Protein AF-A0A564Z0R8-F1 (afdb_monomer_lite)

pLDDT: mean 93.19, std 8.15, range [42.81, 98.38]

Secondary structure (DSSP, 8-state):
---HHHHHHHHHHIIIIIHHHHHHHHHHS-BSS---HHHHHHHHHHHHHHHHTTSGGG--SSHHHHHHHHHHHHHHHHHHHTGGGB-HHHHHHHHHHHHHH-TTS-SSS-GGGEEEETTTTEEEEGGGGSPTT--

Structure (mmCIF, N/CA/C/O backbone):
data_AF-A0A564Z0R8-F1
#
_entry.id   AF-A0A564Z0R8-F1
#
loop_
_atom_site.group_PDB
_atom_site.id
_atom_site.type_symbol
_atom_site.label_atom_id
_atom_site.label_alt_id
_atom_site.label_comp_id
_atom_site.label_asym_id
_atom_site.label_entity_id
_atom_site.label_seq_id
_atom_site.pdbx_PDB_ins_code
_atom_site.Cartn_x
_atom_site.Cartn_y
_atom_site.Cartn_z
_atom_site.occupancy
_atom_site.B_iso_or_equiv
_atom_site.auth_seq_id
_atom_site.auth_comp_id
_atom_site.auth_asym_id
_atom_site.auth_atom_id
_atom_site.pdbx_PDB_model_num
ATOM 1 N N . LYS A 1 1 ? 23.398 5.380 -5.442 1.00 42.81 1 LYS A N 1
ATOM 2 C CA . LYS A 1 1 ? 22.784 6.673 -5.838 1.00 42.81 1 LYS A CA 1
ATOM 3 C C . LYS A 1 1 ? 21.344 6.342 -6.165 1.00 42.81 1 LYS A C 1
ATOM 5 O O . LYS A 1 1 ? 21.108 5.877 -7.270 1.00 42.81 1 LYS A O 1
ATOM 10 N N . GLU A 1 2 ? 20.439 6.468 -5.200 1.00 53.06 2 GLU A N 1
ATOM 11 C CA . GLU A 1 2 ? 19.008 6.295 -5.466 1.00 53.06 2 GLU A CA 1
ATOM 12 C C . GLU A 1 2 ? 18.605 7.174 -6.649 1.00 53.06 2 GLU A C 1
ATOM 14 O O . GLU A 1 2 ? 19.102 8.301 -6.809 1.00 53.06 2 GLU A O 1
ATOM 19 N N . SER A 1 3 ? 17.796 6.616 -7.545 1.00 64.19 3 SER A N 1
ATOM 20 C CA . SER A 1 3 ? 17.426 7.298 -8.772 1.00 64.19 3 SER A CA 1
ATOM 21 C C . SER A 1 3 ? 16.592 8.528 -8.383 1.00 64.19 3 SER A C 1
ATOM 23 O O . SER A 1 3 ? 15.547 8.426 -7.747 1.00 64.19 3 SER A O 1
ATOM 25 N N . LYS A 1 4 ? 17.064 9.732 -8.739 1.00 77.50 4 LYS A N 1
ATOM 26 C CA . LYS A 1 4 ? 16.290 10.980 -8.569 1.00 77.50 4 LYS A CA 1
ATOM 27 C C . LYS A 1 4 ? 14.820 10.854 -9.035 1.00 77.50 4 LYS A C 1
ATOM 29 O O . LYS A 1 4 ? 13.977 11.492 -8.410 1.00 77.50 4 LYS A O 1
ATOM 34 N N . PRO A 1 5 ? 14.492 10.062 -10.081 1.00 86.19 5 PRO A N 1
ATOM 35 C CA . PRO A 1 5 ? 13.108 9.780 -10.458 1.00 86.19 5 PRO A CA 1
ATOM 36 C C . PRO A 1 5 ? 12.274 9.114 -9.356 1.00 86.19 5 PRO A C 1
ATOM 38 O O . PRO A 1 5 ? 11.205 9.628 -9.042 1.00 86.19 5 PRO A O 1
ATOM 41 N N . LEU A 1 6 ? 12.765 8.037 -8.729 1.00 92.12 6 LEU A N 1
ATOM 42 C CA . LEU A 1 6 ? 12.024 7.307 -7.693 1.00 92.12 6 LEU A CA 1
ATOM 43 C C . LEU A 1 6 ? 11.679 8.212 -6.506 1.00 92.12 6 LEU A C 1
ATOM 45 O O . LEU A 1 6 ? 10.527 8.277 -6.087 1.00 92.12 6 LEU A O 1
ATOM 49 N N . ALA A 1 7 ? 12.660 8.971 -6.012 1.00 92.19 7 ALA A N 1
ATOM 50 C CA . ALA A 1 7 ? 12.457 9.881 -4.886 1.00 92.19 7 ALA A CA 1
ATOM 51 C C . ALA A 1 7 ? 11.381 10.946 -5.172 1.00 92.19 7 ALA A C 1
ATOM 53 O O . ALA A 1 7 ? 10.595 11.285 -4.289 1.00 92.19 7 ALA A O 1
ATOM 54 N N . ASN A 1 8 ? 11.317 11.459 -6.406 1.00 93.00 8 ASN A N 1
ATOM 55 C CA . ASN A 1 8 ? 10.299 12.433 -6.803 1.00 93.00 8 ASN A CA 1
ATOM 56 C C . ASN A 1 8 ? 8.896 11.813 -6.853 1.00 93.00 8 ASN A C 1
ATOM 58 O O . ASN A 1 8 ? 7.948 12.444 -6.388 1.00 93.00 8 ASN A O 1
ATOM 62 N N . ILE A 1 9 ? 8.774 10.591 -7.382 1.00 94.31 9 ILE A N 1
ATOM 63 C CA . ILE A 1 9 ? 7.503 9.853 -7.439 1.00 94.31 9 ILE A CA 1
ATOM 64 C C . ILE A 1 9 ? 7.000 9.581 -6.018 1.00 94.31 9 ILE A C 1
ATOM 66 O O . ILE A 1 9 ? 5.888 9.970 -5.672 1.00 94.31 9 ILE A O 1
ATOM 70 N N . LEU A 1 10 ? 7.848 9.002 -5.161 1.00 95.00 10 LEU A N 1
ATOM 71 C CA . LEU A 1 10 ? 7.492 8.683 -3.776 1.00 95.00 10 LEU A CA 1
ATOM 72 C C . LEU A 1 10 ? 7.101 9.925 -2.980 1.00 95.00 10 LEU A C 1
ATOM 74 O O . LEU A 1 10 ? 6.109 9.902 -2.256 1.00 95.00 10 LEU A O 1
ATOM 78 N N . LYS A 1 11 ? 7.831 11.033 -3.146 1.00 94.12 11 LYS A N 1
ATOM 79 C CA . LYS A 1 11 ? 7.455 12.306 -2.526 1.00 94.12 11 LYS A CA 1
ATOM 80 C C . LYS A 1 11 ? 6.042 12.727 -2.942 1.00 94.12 11 LYS A C 1
ATOM 82 O O . LYS A 1 11 ? 5.240 13.070 -2.077 1.00 94.12 11 LYS A O 1
ATOM 87 N N . GLY A 1 12 ? 5.732 12.642 -4.236 1.00 94.12 12 GLY A N 1
ATOM 88 C CA . GLY A 1 12 ? 4.395 12.919 -4.754 1.00 94.12 12 GLY A CA 1
ATOM 89 C C . GLY A 1 12 ? 3.319 12.017 -4.146 1.00 94.12 12 GLY A C 1
ATOM 90 O O . GLY A 1 12 ? 2.235 12.508 -3.855 1.00 94.12 12 GLY A O 1
ATOM 91 N N . LEU A 1 13 ? 3.615 10.741 -3.892 1.00 94.75 13 LEU A N 1
ATOM 92 C CA . LEU A 1 13 ? 2.674 9.777 -3.302 1.00 94.75 13 LEU A CA 1
ATOM 93 C C . LEU A 1 13 ? 2.445 9.981 -1.801 1.00 94.75 13 LEU A C 1
ATOM 95 O O . LEU A 1 13 ? 1.332 9.811 -1.307 1.00 94.75 13 LEU A O 1
ATOM 99 N N . PHE A 1 14 ? 3.469 10.394 -1.057 1.00 94.00 14 PHE A N 1
ATOM 100 C CA . PHE A 1 14 ? 3.277 10.792 0.338 1.00 94.00 14 PHE A CA 1
ATOM 101 C C . PHE A 1 14 ? 2.454 12.079 0.452 1.00 94.00 14 PHE A C 1
ATOM 103 O O . PHE A 1 14 ? 1.629 12.204 1.358 1.00 94.00 14 PHE A O 1
ATOM 110 N N . GLU A 1 15 ? 2.655 13.023 -0.469 1.00 89.44 15 GLU A N 1
ATOM 111 C CA . GLU A 1 15 ? 1.905 14.282 -0.519 1.00 89.44 15 GLU A CA 1
ATOM 112 C C . GLU A 1 15 ? 0.470 14.080 -1.046 1.00 89.44 15 GLU A C 1
ATOM 114 O O . GLU A 1 15 ? -0.454 14.749 -0.576 1.00 89.44 15 GLU A O 1
ATOM 119 N N . ASN A 1 16 ? 0.255 13.118 -1.955 1.00 81.75 16 ASN A N 1
ATOM 120 C CA . ASN A 1 16 ? -1.018 12.873 -2.635 1.00 81.75 16 ASN A CA 1
ATOM 121 C C . ASN A 1 16 ? -1.551 11.457 -2.378 1.00 81.75 16 ASN A C 1
ATOM 123 O O . ASN A 1 16 ? -0.939 10.463 -2.739 1.00 81.75 16 ASN A O 1
ATOM 127 N N . GLY A 1 17 ? -2.756 11.348 -1.819 1.00 77.62 17 GLY A N 1
ATOM 128 C CA . GLY A 1 17 ? -3.450 10.061 -1.656 1.00 77.62 17 GLY A CA 1
ATOM 129 C C . GLY A 1 17 ? -3.085 9.323 -0.366 1.00 77.62 17 GLY A C 1
ATOM 130 O O . GLY A 1 17 ? -3.997 8.967 0.384 1.00 77.62 17 GLY A O 1
ATOM 131 N N . PHE A 1 18 ? -1.796 9.203 -0.017 1.00 91.50 18 PHE A N 1
ATOM 132 C CA . PHE A 1 18 ? -1.370 8.550 1.233 1.00 91.50 18 PHE A CA 1
ATOM 133 C C . PHE A 1 18 ? -2.043 9.156 2.470 1.00 91.50 18 PHE A C 1
ATOM 135 O O . PHE A 1 18 ? -2.677 8.448 3.256 1.00 91.50 18 PHE A O 1
ATOM 142 N N . LEU A 1 19 ? -1.969 10.485 2.617 1.00 92.44 19 LEU A N 1
ATOM 143 C CA . LEU A 1 19 ? -2.579 11.187 3.748 1.00 92.44 19 LEU A CA 1
ATOM 144 C C . LEU A 1 19 ? -4.099 10.993 3.806 1.00 92.44 19 LEU A C 1
ATOM 146 O O . LEU A 1 19 ? -4.668 11.033 4.896 1.00 92.44 19 LEU A O 1
ATOM 150 N N . GLN A 1 20 ? -4.766 10.773 2.669 1.00 94.12 20 GLN A N 1
ATOM 151 C CA . GLN A 1 20 ? -6.208 10.521 2.640 1.00 94.12 20 GLN A CA 1
ATOM 152 C C . GLN A 1 20 ? -6.523 9.152 3.250 1.00 94.12 20 GLN A C 1
ATOM 154 O O . GLN A 1 20 ? -7.349 9.071 4.159 1.00 94.12 20 GLN A O 1
ATOM 159 N N . ILE A 1 21 ? -5.806 8.104 2.828 1.00 96.00 21 ILE A N 1
ATOM 160 C CA . ILE A 1 21 ? -5.968 6.739 3.355 1.00 96.00 21 ILE A CA 1
ATOM 161 C C . ILE A 1 21 ? -5.584 6.683 4.837 1.00 96.00 21 ILE A C 1
ATOM 163 O O . ILE A 1 21 ? -6.337 6.149 5.652 1.00 96.00 21 ILE A O 1
ATOM 167 N N . LEU A 1 22 ? -4.460 7.296 5.214 1.00 96.81 22 LEU A N 1
ATOM 168 C CA . LEU A 1 22 ? -4.007 7.362 6.603 1.00 96.81 22 LEU A CA 1
ATOM 169 C C . LEU A 1 22 ? -5.042 8.039 7.507 1.00 96.81 22 LEU A C 1
ATOM 171 O O . LEU A 1 22 ? -5.437 7.477 8.529 1.00 96.81 22 LEU A O 1
ATOM 175 N N . ASN A 1 23 ? -5.537 9.220 7.123 1.00 96.19 23 ASN A N 1
ATOM 176 C CA . ASN A 1 23 ? -6.571 9.910 7.895 1.00 96.19 23 ASN A CA 1
ATOM 177 C C . ASN A 1 23 ? -7.876 9.114 7.944 1.00 96.19 23 ASN A C 1
ATOM 179 O O . ASN A 1 23 ? -8.525 9.085 8.993 1.00 96.19 23 ASN A O 1
ATOM 183 N N . PHE A 1 24 ? -8.257 8.463 6.844 1.00 97.44 24 PHE A N 1
ATOM 184 C CA . PHE A 1 24 ? -9.453 7.634 6.803 1.00 97.44 24 PHE A CA 1
ATOM 185 C C . PHE A 1 24 ? -9.366 6.488 7.815 1.00 97.44 24 PHE A C 1
ATOM 187 O O . PHE A 1 24 ? -10.263 6.347 8.649 1.00 97.44 24 PHE A O 1
ATOM 194 N N . VAL A 1 25 ? -8.261 5.737 7.809 1.00 97.62 25 VAL A N 1
ATOM 195 C CA . VAL A 1 25 ? -8.003 4.654 8.769 1.00 97.62 25 VAL A CA 1
ATOM 196 C C . VAL A 1 25 ? -7.970 5.185 10.199 1.00 97.62 25 VAL A C 1
ATOM 198 O O . VAL A 1 25 ? -8.597 4.613 11.091 1.00 97.62 25 VAL A O 1
ATOM 201 N N . LEU A 1 26 ? -7.277 6.301 10.441 1.00 96.25 26 LEU A N 1
ATOM 202 C CA . LEU A 1 26 ? -7.116 6.829 11.793 1.00 96.25 26 LEU A CA 1
ATOM 203 C C . LEU A 1 26 ? -8.425 7.335 12.410 1.00 96.25 26 LEU A C 1
ATOM 205 O O . LEU A 1 26 ? -8.547 7.268 13.636 1.00 96.25 26 LEU A O 1
ATOM 209 N N . ARG A 1 27 ? -9.364 7.834 11.596 1.00 96.62 27 ARG A N 1
ATOM 210 C CA . ARG A 1 27 ? -10.596 8.496 12.059 1.00 96.62 27 ARG A CA 1
ATOM 211 C C . ARG A 1 27 ? -11.852 7.634 11.952 1.00 96.62 27 ARG A C 1
ATOM 213 O O . ARG A 1 27 ? -12.750 7.807 12.767 1.00 96.62 27 ARG A O 1
ATOM 220 N N . ASN A 1 28 ? -11.931 6.744 10.963 1.00 97.25 28 ASN A N 1
ATOM 221 C CA . ASN A 1 28 ? -13.174 6.035 10.621 1.00 97.25 28 ASN A CA 1
ATOM 222 C C . ASN A 1 28 ? -13.124 4.527 10.897 1.00 97.25 28 ASN A C 1
ATOM 224 O O . ASN A 1 28 ? -14.158 3.856 10.821 1.00 97.25 28 ASN A O 1
ATOM 228 N N . CYS A 1 29 ? -11.943 3.991 11.207 1.00 97.56 29 CYS A N 1
ATOM 229 C CA . CYS A 1 29 ? -11.752 2.568 11.453 1.00 97.56 29 CYS A CA 1
ATOM 230 C C . CYS A 1 29 ? -11.344 2.306 12.901 1.00 97.56 29 CYS A C 1
ATOM 232 O O . CYS A 1 29 ? -10.587 3.065 13.515 1.00 97.56 29 CYS A O 1
ATOM 234 N N . ASN A 1 30 ? -11.837 1.193 13.433 1.00 96.88 30 ASN A N 1
ATOM 235 C CA . ASN A 1 30 ? -11.419 0.694 14.727 1.00 96.88 30 ASN A CA 1
ATOM 236 C C . ASN A 1 30 ? -10.126 -0.116 14.563 1.00 96.88 30 ASN A C 1
ATOM 238 O O . ASN A 1 30 ? -9.996 -0.907 13.629 1.00 96.88 30 ASN A O 1
ATOM 242 N N . LYS A 1 31 ? -9.154 0.117 15.446 1.00 96.50 31 LYS A N 1
ATOM 243 C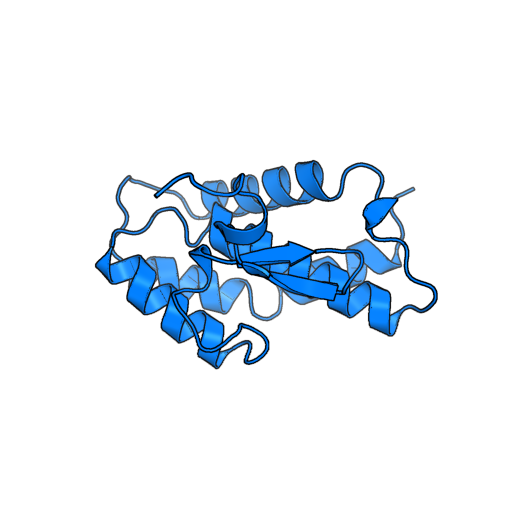 CA . LYS A 1 31 ? -7.809 -0.469 15.359 1.00 96.50 31 LYS A CA 1
ATOM 244 C C . LYS A 1 31 ? -7.717 -1.613 16.357 1.00 96.50 31 LYS A C 1
ATOM 246 O O . LYS A 1 31 ? -8.116 -1.452 17.507 1.00 96.50 31 LYS A O 1
ATOM 251 N N . LEU A 1 32 ? -7.168 -2.745 15.931 1.00 94.94 32 LEU A N 1
ATOM 252 C CA . LEU A 1 32 ? -7.045 -3.950 16.758 1.00 94.94 32 LEU A CA 1
ATOM 253 C C . LEU A 1 32 ? -6.071 -3.760 17.926 1.00 94.94 32 LEU A C 1
ATOM 255 O O . LEU A 1 32 ? -6.225 -4.378 18.977 1.00 94.94 32 LEU A O 1
ATOM 259 N N . ILE A 1 33 ? -5.072 -2.898 17.737 1.00 92.75 3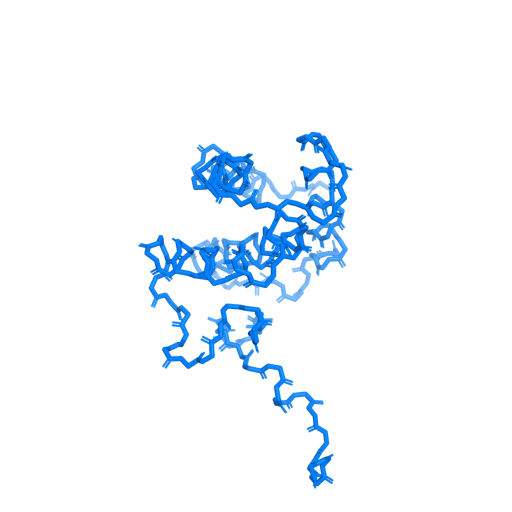3 ILE A N 1
ATOM 260 C CA . ILE A 1 33 ? -4.059 -2.557 18.733 1.00 92.75 33 ILE A CA 1
ATOM 261 C C . ILE A 1 33 ? -3.802 -1.043 18.733 1.00 92.75 33 ILE A C 1
ATOM 263 O O . ILE A 1 33 ? -4.027 -0.377 17.716 1.00 92.75 33 ILE A O 1
ATOM 267 N N . PRO A 1 34 ? -3.301 -0.473 19.844 1.00 94.00 34 PRO A N 1
ATOM 268 C CA . PRO A 1 34 ? -2.819 0.900 19.850 1.00 94.00 34 PRO A CA 1
ATOM 269 C C . PRO A 1 34 ? -1.679 1.080 18.841 1.00 94.00 34 PRO A C 1
ATOM 271 O O . PRO A 1 34 ? -0.674 0.372 18.896 1.00 94.00 34 PRO A O 1
ATOM 274 N N . VAL A 1 35 ? -1.823 2.050 17.941 1.00 95.62 35 VAL A N 1
ATOM 275 C CA . VAL A 1 35 ? -0.814 2.396 16.931 1.00 95.62 35 VAL A CA 1
ATOM 276 C C . VAL A 1 35 ? -0.597 3.902 16.899 1.00 95.62 35 VAL A C 1
ATOM 278 O O . VAL A 1 35 ? -1.546 4.678 17.030 1.00 95.62 35 VAL A O 1
ATOM 281 N N . SER A 1 36 ? 0.656 4.316 16.725 1.00 95.94 36 SER A N 1
ATOM 282 C CA . SER A 1 36 ? 1.004 5.701 16.411 1.00 95.94 36 SER A CA 1
ATOM 283 C C . SER A 1 36 ? 1.049 5.892 14.898 1.00 95.94 36 SER A C 1
ATOM 285 O O . SER A 1 36 ? 1.363 4.965 14.154 1.00 95.94 36 SER A O 1
ATOM 287 N N . GLU A 1 37 ? 0.784 7.112 14.441 1.00 95.56 37 GLU A N 1
ATOM 288 C CA . GLU A 1 37 ? 0.912 7.479 13.027 1.00 95.56 37 GLU A CA 1
ATOM 289 C C . GLU A 1 37 ? 2.326 7.206 12.495 1.00 95.56 37 GLU A C 1
ATOM 291 O O . GLU A 1 37 ? 2.500 6.619 11.430 1.00 95.56 37 GLU A O 1
ATOM 296 N N . THR A 1 38 ? 3.343 7.544 13.290 1.00 96.44 38 THR A N 1
ATOM 297 C CA . THR A 1 38 ? 4.749 7.300 12.959 1.00 96.44 38 THR A CA 1
ATOM 298 C C . THR A 1 38 ? 5.040 5.820 12.738 1.00 96.44 38 THR A C 1
ATOM 300 O O . THR A 1 38 ? 5.746 5.489 11.791 1.00 96.44 38 THR A O 1
ATOM 303 N N . ASN A 1 39 ? 4.477 4.922 13.555 1.00 96.56 39 ASN A N 1
ATOM 304 C CA . ASN A 1 39 ? 4.677 3.487 13.361 1.00 96.56 39 ASN A CA 1
ATOM 305 C C . ASN A 1 39 ? 4.079 3.014 12.034 1.00 96.56 39 ASN A C 1
ATOM 307 O O . ASN A 1 39 ? 4.722 2.230 11.348 1.00 96.56 39 ASN A O 1
ATOM 311 N N . LEU A 1 40 ? 2.901 3.514 11.647 1.00 97.56 40 LEU A N 1
ATOM 312 C CA . LEU A 1 40 ? 2.275 3.156 10.369 1.00 97.56 40 LEU A CA 1
ATOM 313 C C . LEU A 1 40 ? 3.141 3.593 9.178 1.00 97.56 40 LEU A C 1
ATOM 315 O O . LEU A 1 40 ? 3.349 2.813 8.253 1.00 97.56 40 LEU A O 1
ATOM 319 N N . ILE A 1 41 ? 3.695 4.809 9.233 1.00 96.75 41 ILE A N 1
ATOM 320 C CA . ILE A 1 41 ? 4.594 5.337 8.195 1.00 96.75 41 ILE A CA 1
ATOM 321 C C . ILE A 1 41 ? 5.889 4.519 8.130 1.00 96.75 41 ILE A C 1
ATOM 323 O O . ILE A 1 41 ? 6.305 4.125 7.046 1.00 96.75 41 ILE A O 1
ATOM 327 N N . ILE A 1 42 ? 6.507 4.218 9.279 1.00 97.81 42 ILE A N 1
ATOM 328 C CA . ILE A 1 42 ? 7.717 3.384 9.330 1.00 97.81 42 ILE A CA 1
ATOM 329 C C . ILE A 1 42 ? 7.432 1.998 8.747 1.00 97.81 42 ILE A C 1
ATOM 331 O O . ILE A 1 42 ? 8.211 1.518 7.930 1.00 97.81 42 ILE A O 1
ATOM 335 N N . SER A 1 43 ? 6.315 1.366 9.119 1.00 97.94 43 SER A N 1
ATOM 336 C CA . SER A 1 43 ? 5.926 0.059 8.583 1.00 97.94 43 SER A CA 1
ATOM 337 C C . SER A 1 43 ? 5.727 0.085 7.069 1.00 97.94 43 SER A C 1
ATOM 339 O O . SER A 1 43 ? 6.140 -0.863 6.405 1.00 97.94 43 SER A O 1
ATOM 341 N N . LEU A 1 44 ? 5.148 1.157 6.518 1.00 98.06 44 LEU A N 1
ATOM 342 C CA . LEU A 1 44 ? 5.045 1.344 5.071 1.00 98.06 44 LEU A CA 1
ATOM 343 C C . LEU A 1 44 ? 6.431 1.405 4.432 1.00 98.06 44 LEU A C 1
ATOM 345 O O . LEU A 1 44 ? 6.687 0.640 3.508 1.00 98.06 44 LEU A O 1
ATOM 349 N N . CYS A 1 45 ? 7.318 2.273 4.929 1.00 97.50 45 CYS A N 1
ATOM 350 C CA . CYS A 1 45 ? 8.663 2.431 4.373 1.00 97.50 45 CYS A CA 1
ATOM 351 C C . CYS A 1 45 ? 9.453 1.121 4.433 1.00 97.50 45 CYS A C 1
ATOM 353 O O . CYS A 1 45 ? 10.010 0.704 3.428 1.00 97.50 45 CYS A O 1
ATOM 355 N N . CYS A 1 46 ? 9.436 0.422 5.573 1.00 98.19 46 CYS A N 1
ATOM 356 C CA . CYS A 1 46 ? 10.117 -0.864 5.708 1.00 98.19 46 CYS A CA 1
ATOM 357 C C . CYS A 1 46 ? 9.573 -1.921 4.739 1.00 98.19 46 CYS A C 1
ATOM 359 O O . CYS A 1 46 ? 10.346 -2.713 4.204 1.00 98.19 46 CYS A O 1
ATOM 361 N N . LEU A 1 47 ? 8.254 -1.955 4.524 1.00 98.38 47 LEU A N 1
ATOM 362 C CA . LEU A 1 47 ? 7.641 -2.881 3.576 1.00 98.38 47 LEU A CA 1
ATOM 363 C C . LEU A 1 47 ? 8.000 -2.520 2.130 1.00 98.38 47 LEU A C 1
ATOM 365 O O . LEU A 1 47 ? 8.335 -3.412 1.355 1.00 98.38 47 LEU A O 1
ATOM 369 N N . PHE A 1 48 ? 7.968 -1.231 1.785 1.00 97.69 48 PHE A N 1
ATOM 370 C CA . PHE A 1 48 ? 8.355 -0.745 0.465 1.00 97.69 48 PHE A CA 1
ATOM 371 C C . PHE A 1 48 ? 9.817 -1.075 0.168 1.00 97.69 48 PHE A C 1
ATOM 373 O O . PHE A 1 48 ? 10.087 -1.703 -0.849 1.00 97.69 48 PHE A O 1
ATOM 380 N N . ASP A 1 49 ? 10.737 -0.737 1.075 1.00 96.31 49 ASP A N 1
ATOM 381 C CA . ASP A 1 49 ? 12.168 -1.023 0.926 1.00 96.31 49 ASP A CA 1
ATOM 382 C C . ASP A 1 49 ? 12.423 -2.529 0.778 1.00 96.31 49 ASP A C 1
ATOM 384 O O . ASP A 1 49 ? 13.224 -2.945 -0.054 1.00 96.31 49 ASP A O 1
ATOM 388 N N . GLY A 1 50 ? 11.710 -3.358 1.548 1.00 96.81 50 GLY A N 1
ATOM 389 C CA . GLY A 1 50 ? 11.854 -4.812 1.496 1.00 96.81 50 GLY A CA 1
ATOM 390 C C . GLY A 1 50 ? 11.334 -5.459 0.209 1.00 96.81 50 GLY A C 1
ATOM 391 O O . GLY A 1 50 ? 11.856 -6.497 -0.184 1.00 96.81 50 GLY A O 1
ATOM 392 N N . ILE A 1 51 ? 10.311 -4.884 -0.433 1.00 96.31 51 ILE A N 1
ATOM 393 C CA . ILE A 1 51 ? 9.779 -5.391 -1.709 1.00 96.31 51 ILE A CA 1
ATOM 394 C C . ILE A 1 51 ? 10.545 -4.801 -2.894 1.00 96.31 51 ILE A C 1
ATOM 396 O O . ILE A 1 51 ? 10.807 -5.510 -3.860 1.00 96.31 51 ILE A O 1
ATOM 400 N N . TYR A 1 52 ? 10.878 -3.510 -2.837 1.00 95.56 52 TYR A N 1
ATOM 401 C CA . TYR A 1 52 ? 11.606 -2.828 -3.900 1.00 95.56 52 TYR A CA 1
ATOM 402 C C . TYR A 1 52 ? 13.044 -3.348 -4.018 1.00 95.56 52 TYR A C 1
ATOM 404 O O . TYR A 1 52 ? 13.526 -3.498 -5.137 1.00 95.56 52 TYR A O 1
ATOM 412 N N . ASP A 1 53 ? 13.697 -3.654 -2.891 1.00 93.31 53 ASP A N 1
ATOM 413 C CA . ASP A 1 53 ? 15.067 -4.177 -2.808 1.00 93.31 53 ASP A CA 1
ATOM 414 C C . ASP A 1 53 ? 16.056 -3.377 -3.682 1.00 93.31 53 ASP A C 1
ATOM 416 O O . ASP A 1 53 ? 16.287 -2.189 -3.434 1.00 93.31 53 ASP A O 1
ATOM 420 N N . ASP A 1 54 ? 16.624 -3.986 -4.727 1.00 91.56 54 ASP A N 1
ATOM 421 C CA . ASP A 1 54 ? 17.532 -3.327 -5.672 1.00 91.56 54 ASP A CA 1
ATOM 422 C C . ASP A 1 54 ? 16.826 -2.652 -6.865 1.00 91.56 54 ASP A C 1
ATOM 424 O O . ASP A 1 54 ? 17.466 -1.952 -7.656 1.00 91.56 54 ASP A O 1
ATOM 428 N N . GLY A 1 55 ? 15.505 -2.808 -6.972 1.00 91.31 55 GLY A N 1
ATOM 429 C CA . GLY A 1 55 ? 14.653 -2.252 -8.019 1.00 91.31 55 GLY A CA 1
ATOM 430 C C . GLY A 1 55 ? 14.629 -3.050 -9.324 1.00 91.31 55 GLY A C 1
ATOM 431 O O . GLY A 1 55 ? 13.932 -2.638 -10.251 1.00 91.31 55 GLY A O 1
ATOM 432 N N . SER A 1 56 ? 15.342 -4.176 -9.419 1.00 91.44 56 SER A N 1
ATOM 433 C CA . SER A 1 56 ? 15.468 -4.955 -10.662 1.00 91.44 56 SER A CA 1
ATOM 434 C C . SER A 1 56 ? 14.130 -5.496 -11.182 1.00 91.44 56 SER A C 1
ATOM 436 O O . SER A 1 56 ? 13.884 -5.484 -12.387 1.00 91.44 56 SER A O 1
ATOM 438 N N . GLU A 1 57 ? 13.222 -5.906 -10.290 1.00 90.69 57 GLU A N 1
ATOM 439 C CA . GLU A 1 57 ? 11.873 -6.368 -10.660 1.00 90.69 57 GLU A CA 1
ATOM 440 C C . GLU A 1 57 ? 10.944 -5.239 -11.139 1.00 90.69 57 GLU A C 1
ATOM 442 O O . GLU A 1 57 ? 9.879 -5.511 -11.695 1.00 90.69 57 GLU A O 1
ATOM 447 N N . PHE A 1 58 ? 11.350 -3.982 -10.943 1.00 92.69 58 PHE A N 1
ATOM 448 C CA . PHE A 1 58 ? 10.564 -2.786 -11.241 1.00 92.69 58 PHE A CA 1
ATOM 449 C C . PHE A 1 58 ? 11.142 -1.970 -12.405 1.00 92.69 58 PHE A C 1
ATOM 451 O O . PHE A 1 58 ? 10.643 -0.882 -12.693 1.00 92.69 58 PHE A O 1
ATOM 458 N N . GLU A 1 59 ? 12.178 -2.461 -13.092 1.00 89.44 59 GLU A N 1
ATOM 459 C CA . GLU A 1 59 ? 12.729 -1.797 -14.273 1.00 89.44 59 GLU A CA 1
ATOM 460 C C . GLU A 1 59 ? 11.720 -1.797 -15.433 1.00 89.44 59 GLU A C 1
ATOM 462 O O . GLU A 1 59 ? 11.296 -2.845 -15.918 1.00 89.44 59 GLU A O 1
ATOM 467 N N . MET A 1 60 ? 11.370 -0.603 -15.918 1.00 90.69 60 MET A N 1
ATOM 468 C CA . MET A 1 60 ? 10.443 -0.408 -17.036 1.00 90.69 60 MET A CA 1
ATOM 469 C C . MET A 1 60 ? 11.108 0.380 -18.176 1.00 90.69 60 MET A C 1
ATOM 471 O O . MET A 1 60 ? 12.002 1.194 -17.924 1.00 90.69 60 MET A O 1
ATOM 475 N N . PRO A 1 61 ? 10.685 0.169 -19.440 1.00 88.50 61 PRO A N 1
ATOM 476 C CA . PRO A 1 61 ? 11.318 0.786 -20.607 1.00 88.50 61 PRO A CA 1
ATOM 477 C C . PRO A 1 61 ? 11.102 2.303 -20.681 1.00 88.50 61 PRO A C 1
ATOM 479 O O . PRO A 1 61 ? 11.892 3.005 -21.312 1.00 88.50 61 PRO A O 1
ATOM 482 N N . ASP A 1 62 ? 10.045 2.810 -20.048 1.00 92.00 62 ASP A N 1
ATOM 483 C CA . ASP A 1 62 ? 9.685 4.220 -20.036 1.00 92.00 62 ASP A CA 1
ATOM 484 C C . ASP A 1 62 ? 9.285 4.697 -18.628 1.00 92.00 62 ASP A C 1
ATOM 486 O O . ASP A 1 62 ? 8.929 3.918 -17.739 1.00 92.00 62 ASP A O 1
ATOM 490 N N . THR A 1 63 ? 9.376 6.012 -18.419 1.00 91.12 63 THR A N 1
ATOM 491 C CA . THR A 1 63 ? 9.152 6.644 -17.112 1.00 91.12 63 THR A CA 1
ATOM 492 C C . THR A 1 63 ? 7.688 6.635 -16.678 1.00 91.12 63 THR A C 1
ATOM 494 O O . THR A 1 63 ? 7.427 6.611 -15.477 1.00 91.12 63 THR A O 1
ATOM 497 N N . GLU A 1 64 ? 6.734 6.657 -17.607 1.00 92.50 64 GLU A N 1
ATOM 498 C CA . GLU A 1 64 ? 5.303 6.660 -17.279 1.00 92.50 64 GLU A CA 1
ATOM 499 C C . GLU A 1 64 ? 4.905 5.301 -16.701 1.00 92.50 64 GLU A C 1
ATOM 501 O O . GLU A 1 64 ? 4.366 5.212 -15.596 1.00 92.50 64 GLU A O 1
ATOM 506 N N . THR A 1 65 ? 5.292 4.236 -17.396 1.00 92.94 65 THR A N 1
ATOM 507 C CA . THR A 1 65 ? 5.056 2.856 -16.991 1.00 92.94 65 THR A CA 1
ATOM 508 C C . THR A 1 65 ? 5.795 2.505 -15.698 1.00 92.94 65 THR A C 1
ATOM 510 O O . THR A 1 65 ? 5.235 1.825 -14.837 1.00 92.94 65 THR A O 1
ATOM 513 N N . PHE A 1 66 ? 7.024 3.008 -15.519 1.00 94.31 66 PHE A N 1
ATOM 514 C CA . PHE A 1 66 ? 7.742 2.924 -14.243 1.00 94.31 66 PHE A CA 1
ATOM 515 C C . PHE A 1 66 ? 6.963 3.605 -13.114 1.00 94.31 66 PHE A C 1
ATOM 517 O O . PHE A 1 66 ? 6.748 3.007 -12.064 1.00 94.31 66 PHE A O 1
ATOM 524 N N . SER A 1 67 ? 6.512 4.844 -13.335 1.00 94.25 67 SER A N 1
ATOM 525 C CA . SER A 1 67 ? 5.827 5.630 -12.303 1.00 94.25 67 SER A CA 1
ATOM 526 C C . SER A 1 67 ? 4.549 4.938 -11.849 1.00 94.25 67 SER A C 1
ATOM 528 O O . SER A 1 67 ? 4.377 4.722 -10.654 1.00 94.25 67 SER A O 1
ATOM 530 N N . ARG A 1 68 ? 3.723 4.473 -12.794 1.00 93.81 68 ARG A N 1
ATOM 531 C CA . ARG A 1 68 ? 2.513 3.700 -12.492 1.00 93.81 68 ARG A CA 1
ATOM 532 C C . ARG A 1 68 ? 2.812 2.447 -11.667 1.00 93.81 68 ARG A C 1
ATOM 534 O O . ARG A 1 68 ? 2.075 2.133 -10.738 1.00 93.81 68 ARG A O 1
ATOM 541 N N . LEU A 1 69 ? 3.880 1.721 -11.991 1.00 96.06 69 LEU A N 1
ATOM 542 C CA . LEU A 1 69 ? 4.236 0.511 -11.254 1.00 96.06 69 LEU A CA 1
ATOM 543 C C . LEU A 1 69 ? 4.659 0.826 -9.808 1.00 96.06 69 LEU A C 1
ATOM 545 O O . LEU A 1 69 ? 4.253 0.120 -8.884 1.00 96.06 69 LEU A O 1
ATOM 549 N N . ILE A 1 70 ? 5.413 1.909 -9.600 1.00 96.31 70 ILE A N 1
ATOM 550 C CA . ILE A 1 70 ? 5.773 2.395 -8.260 1.00 96.31 70 ILE A CA 1
ATOM 551 C C . ILE A 1 70 ? 4.537 2.856 -7.480 1.00 96.31 70 ILE A C 1
ATOM 553 O O . ILE A 1 70 ? 4.436 2.565 -6.289 1.00 96.31 70 ILE A O 1
ATOM 557 N N . GLU A 1 71 ? 3.580 3.520 -8.129 1.00 95.19 71 GLU A N 1
ATOM 558 C CA . GLU A 1 71 ? 2.299 3.895 -7.515 1.00 95.19 71 GLU A CA 1
ATOM 559 C C . GLU A 1 71 ? 1.525 2.661 -7.033 1.00 95.19 71 GLU A C 1
ATOM 561 O O . GLU A 1 71 ? 1.086 2.619 -5.883 1.00 95.19 71 GLU A O 1
ATOM 566 N N . MET A 1 72 ? 1.434 1.614 -7.861 1.00 96.75 72 MET A N 1
ATOM 567 C CA . MET A 1 72 ? 0.799 0.350 -7.470 1.00 96.75 72 MET A CA 1
ATOM 568 C C . MET A 1 72 ? 1.542 -0.331 -6.312 1.00 96.75 72 MET A C 1
ATOM 570 O O . MET A 1 72 ? 0.907 -0.815 -5.374 1.00 96.75 72 MET A O 1
ATOM 574 N N . LEU A 1 73 ? 2.881 -0.344 -6.326 1.00 97.50 73 LEU A N 1
ATOM 575 C CA . LEU A 1 73 ? 3.677 -0.910 -5.231 1.00 97.50 73 LEU A CA 1
ATOM 576 C C . LEU A 1 73 ? 3.441 -0.143 -3.926 1.00 97.50 73 LEU A C 1
ATOM 578 O O . LEU A 1 73 ? 3.244 -0.742 -2.868 1.00 97.50 73 LEU A O 1
ATOM 582 N N . PHE A 1 74 ? 3.424 1.185 -3.996 1.00 97.12 74 PHE A N 1
ATOM 583 C CA . PHE A 1 74 ? 3.153 2.042 -2.851 1.00 97.12 74 PHE A CA 1
ATOM 584 C C . PHE A 1 74 ? 1.740 1.816 -2.294 1.00 97.12 74 PHE A C 1
ATOM 586 O O . PHE A 1 74 ? 1.559 1.720 -1.076 1.00 97.12 74 PHE A O 1
ATOM 593 N N . GLN A 1 75 ? 0.743 1.660 -3.169 1.00 96.88 75 GLN A N 1
ATOM 594 C CA . GLN A 1 75 ? -0.630 1.336 -2.784 1.00 96.88 75 GLN A CA 1
ATOM 595 C C . GLN A 1 75 ? -0.705 -0.024 -2.078 1.00 96.88 75 GLN A C 1
ATOM 597 O O . GLN A 1 75 ? -1.314 -0.133 -1.011 1.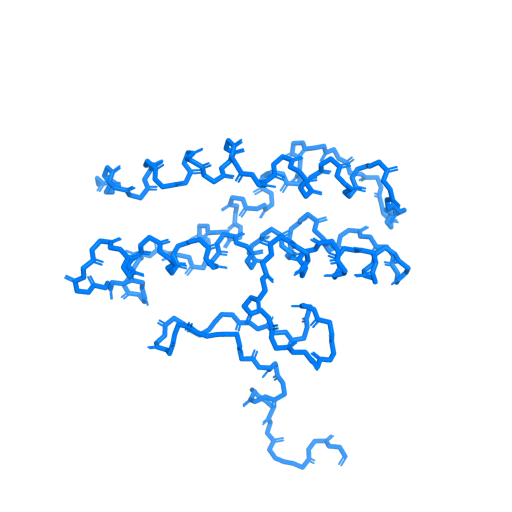00 96.88 75 GLN A O 1
ATOM 602 N N . PHE A 1 76 ? -0.026 -1.044 -2.615 1.00 97.81 76 PHE A N 1
ATOM 603 C CA . PHE A 1 76 ? 0.092 -2.356 -1.975 1.00 97.81 76 PHE A CA 1
ATOM 604 C C . PHE A 1 76 ? 0.708 -2.238 -0.575 1.00 97.81 76 PHE A C 1
ATOM 606 O O . PHE A 1 76 ? 0.148 -2.745 0.401 1.00 97.81 76 PHE A O 1
ATOM 613 N N . CYS A 1 77 ? 1.815 -1.501 -0.451 1.00 98.31 77 CYS A N 1
ATOM 614 C CA . CYS A 1 77 ? 2.468 -1.273 0.835 1.00 98.31 77 CYS A CA 1
ATOM 615 C C . CYS A 1 77 ? 1.550 -0.531 1.812 1.00 98.31 77 CYS A C 1
ATOM 617 O O . CYS A 1 77 ? 1.511 -0.873 2.991 1.00 98.31 77 CYS A O 1
ATOM 619 N N . THR A 1 78 ? 0.760 0.435 1.340 1.00 97.81 78 THR A N 1
ATOM 620 C CA . THR A 1 78 ? -0.205 1.184 2.160 1.00 97.81 78 THR A CA 1
ATOM 621 C C . THR A 1 78 ? -1.306 0.274 2.711 1.00 97.81 78 THR A C 1
ATOM 623 O O . THR A 1 78 ? -1.609 0.330 3.905 1.00 97.81 78 THR A O 1
ATOM 626 N N . ILE A 1 79 ? -1.868 -0.615 1.885 1.00 98.00 79 ILE A N 1
ATOM 627 C CA . ILE A 1 79 ? -2.881 -1.600 2.309 1.00 98.00 79 ILE A CA 1
ATOM 628 C C . ILE A 1 79 ? -2.332 -2.496 3.427 1.00 98.00 79 ILE A C 1
ATOM 630 O O . ILE A 1 79 ? -2.999 -2.705 4.442 1.00 98.00 79 ILE A O 1
ATOM 634 N N . TRP A 1 80 ? -1.100 -2.981 3.268 1.00 98.06 80 TRP A N 1
ATOM 635 C CA . TRP A 1 80 ? -0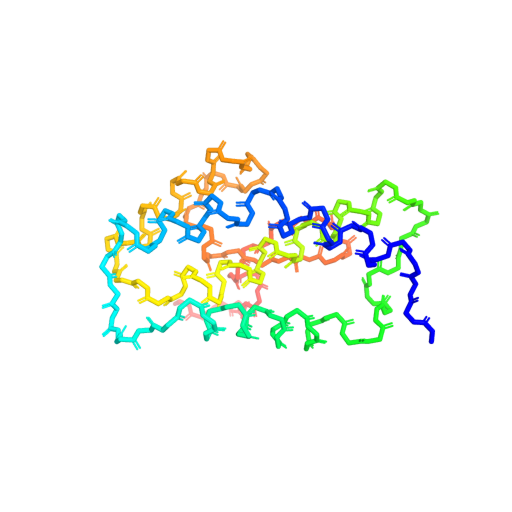.483 -3.954 4.175 1.00 98.06 80 TRP A CA 1
ATOM 636 C C . TRP A 1 80 ? 0.282 -3.354 5.364 1.00 98.06 80 TRP A C 1
ATOM 638 O O . TRP A 1 80 ? 0.737 -4.104 6.225 1.00 98.06 80 TRP A O 1
ATOM 648 N N . SER A 1 81 ? 0.368 -2.026 5.475 1.00 97.88 81 SER A N 1
ATOM 649 C CA . SER A 1 81 ? 0.979 -1.327 6.621 1.00 97.88 81 SER A CA 1
ATOM 650 C C . SER A 1 81 ? -0.011 -0.449 7.388 1.00 97.88 81 SER A C 1
ATOM 652 O O . SER A 1 81 ? -0.067 -0.498 8.614 1.00 97.88 81 SER A O 1
ATOM 654 N N . VAL A 1 82 ? -0.825 0.334 6.677 1.00 97.88 82 VAL A N 1
ATOM 655 C CA . VAL A 1 82 ? -1.817 1.247 7.258 1.00 97.88 82 VAL A CA 1
ATOM 656 C C . VAL A 1 82 ? -3.172 0.559 7.346 1.00 97.88 82 VAL A C 1
ATOM 658 O O . VAL A 1 82 ? -3.829 0.604 8.381 1.00 97.88 82 VAL A O 1
ATOM 661 N N . GLY A 1 83 ? -3.590 -0.112 6.273 1.00 97.38 83 GLY A N 1
ATOM 662 C CA . GLY A 1 83 ? -4.873 -0.809 6.211 1.00 97.38 83 GLY A CA 1
ATOM 663 C C . GLY A 1 83 ? -4.917 -2.118 7.003 1.00 97.38 83 GLY A C 1
ATOM 664 O O . GLY A 1 83 ? -5.998 -2.665 7.187 1.00 97.38 83 GLY A O 1
ATOM 665 N N . CYS A 1 84 ? -3.787 -2.651 7.472 1.00 96.44 84 CYS A N 1
ATOM 666 C CA . CYS A 1 84 ? -3.736 -3.967 8.118 1.00 96.44 84 CYS A CA 1
ATOM 667 C C . CYS A 1 84 ? -4.080 -3.949 9.617 1.00 96.44 84 CYS A C 1
ATOM 669 O O . CYS A 1 84 ? -4.329 -5.000 10.200 1.00 96.44 84 CYS A O 1
ATOM 671 N N . VAL A 1 85 ? -4.108 -2.771 10.247 1.00 97.44 85 VAL A N 1
ATOM 672 C CA . VAL A 1 85 ? -4.283 -2.634 11.707 1.00 97.44 85 VAL A CA 1
ATOM 673 C C . VAL A 1 85 ? -5.745 -2.601 12.153 1.00 97.44 85 VAL A C 1
ATOM 675 O O . VAL A 1 85 ? -6.019 -2.500 13.350 1.00 97.44 85 VAL A O 1
ATOM 678 N N . VAL A 1 86 ? -6.681 -2.621 11.206 1.00 98.19 86 VAL A N 1
ATOM 679 C CA . VAL A 1 86 ? -8.115 -2.455 11.458 1.00 98.19 86 VAL A CA 1
ATOM 680 C C . VAL A 1 86 ? -8.825 -3.799 11.618 1.00 98.19 86 VAL A C 1
ATOM 682 O O . VAL A 1 86 ? -8.331 -4.835 11.176 1.00 98.19 86 VAL A O 1
ATOM 685 N N . ASP A 1 87 ? -9.991 -3.781 12.260 1.00 97.75 87 ASP A N 1
ATOM 686 C CA . ASP A 1 87 ? -10.858 -4.957 12.382 1.00 97.75 87 ASP A CA 1
ATOM 687 C C . ASP A 1 87 ? -11.594 -5.305 11.070 1.00 97.75 87 ASP A C 1
ATOM 689 O O . ASP A 1 87 ? -11.425 -4.652 10.041 1.00 97.75 87 ASP A O 1
ATOM 693 N N . GLU A 1 88 ? -12.407 -6.367 11.079 1.00 97.00 88 GLU A N 1
ATOM 694 C CA . GLU A 1 88 ? -13.112 -6.852 9.881 1.00 97.00 88 GLU A CA 1
ATOM 695 C C . GLU A 1 88 ? -14.050 -5.808 9.252 1.00 97.00 88 GLU A C 1
ATOM 697 O O . GLU A 1 88 ? -14.140 -5.719 8.027 1.00 97.00 88 GLU A O 1
ATOM 702 N N . ASP A 1 89 ? -14.741 -5.004 10.068 1.00 98.12 89 ASP A N 1
ATOM 703 C CA . ASP A 1 89 ? -15.575 -3.898 9.579 1.00 98.12 89 ASP A CA 1
ATOM 704 C C . ASP A 1 89 ? -14.708 -2.781 8.982 1.00 98.12 89 ASP A C 1
ATOM 706 O O . ASP A 1 89 ? -14.988 -2.271 7.894 1.00 98.12 89 ASP A O 1
ATOM 710 N N . GLY A 1 90 ? -13.593 -2.463 9.644 1.00 98.19 90 GLY A N 1
ATOM 711 C CA . GLY A 1 90 ? -12.573 -1.563 9.127 1.00 98.19 90 GLY A CA 1
ATOM 712 C C . GLY A 1 90 ? -12.026 -2.004 7.771 1.00 98.19 90 GLY A C 1
ATOM 713 O O . GLY A 1 90 ? -11.911 -1.171 6.877 1.00 98.19 90 GLY A O 1
ATOM 714 N N . ARG A 1 91 ? -11.760 -3.300 7.558 1.00 98.12 91 ARG A N 1
ATOM 715 C CA . ARG A 1 91 ? -11.269 -3.808 6.262 1.00 98.12 91 ARG A CA 1
ATOM 716 C C . ARG A 1 91 ? -12.275 -3.563 5.139 1.00 98.12 91 ARG A C 1
ATOM 718 O O . ARG A 1 91 ? -11.862 -3.156 4.061 1.00 98.12 91 ARG A O 1
ATOM 725 N N . LYS A 1 92 ? -13.581 -3.716 5.393 1.00 98.19 92 LYS A N 1
ATOM 726 C CA . LYS A 1 92 ? -14.639 -3.400 4.407 1.00 98.19 92 LYS A CA 1
ATOM 727 C C . LYS A 1 92 ? -14.678 -1.910 4.061 1.00 98.19 92 LYS A C 1
ATOM 729 O O . LYS A 1 92 ? -14.825 -1.545 2.895 1.00 98.19 92 LYS A O 1
ATOM 734 N N . LYS A 1 93 ? -14.525 -1.046 5.069 1.00 98.38 93 LYS A N 1
ATOM 735 C CA . LYS A 1 93 ? -14.458 0.413 4.890 1.00 98.38 93 LYS A CA 1
ATOM 736 C C . LYS A 1 93 ? -13.223 0.829 4.095 1.00 98.38 93 LYS A C 1
ATOM 738 O O . LYS A 1 93 ? -13.339 1.635 3.180 1.00 98.38 93 LYS A O 1
ATOM 743 N N . VAL A 1 94 ? -12.059 0.279 4.441 1.00 98.06 94 VAL A N 1
ATOM 744 C CA . VAL A 1 94 ? -10.789 0.552 3.756 1.00 98.06 94 VAL A CA 1
ATOM 745 C C . VAL A 1 94 ? -10.831 0.053 2.316 1.00 98.06 94 VAL A C 1
ATOM 747 O O . VAL A 1 94 ? -10.445 0.799 1.425 1.00 98.06 94 VAL A O 1
ATOM 750 N N . ASP A 1 95 ? -11.347 -1.153 2.075 1.00 98.19 95 ASP A N 1
ATOM 751 C CA . ASP A 1 95 ? -11.566 -1.694 0.730 1.00 98.19 95 ASP A CA 1
ATOM 752 C C . ASP A 1 95 ? -12.415 -0.751 -0.131 1.00 98.19 95 ASP A C 1
ATOM 754 O O . ASP A 1 95 ? -11.979 -0.335 -1.204 1.00 98.19 95 ASP A O 1
ATOM 758 N N . SER A 1 96 ? -13.579 -0.341 0.380 1.00 97.56 96 SER A N 1
ATOM 759 C CA . SER A 1 96 ? -14.475 0.579 -0.332 1.00 97.56 96 SER A CA 1
ATOM 760 C C . SER A 1 96 ? -13.784 1.913 -0.632 1.00 97.56 96 SER A C 1
ATOM 762 O O . SER A 1 96 ? -13.791 2.371 -1.770 1.00 97.56 96 SER A O 1
ATOM 764 N N . PHE A 1 97 ? -13.124 2.503 0.369 1.00 97.44 97 PHE A N 1
ATOM 765 C CA . PHE A 1 97 ? -12.437 3.786 0.227 1.00 97.44 97 PHE A CA 1
ATOM 766 C C . PHE A 1 97 ? -11.279 3.729 -0.777 1.00 97.44 97 PHE A C 1
ATOM 768 O O . PHE A 1 97 ? -11.107 4.635 -1.585 1.00 97.44 97 PHE A O 1
ATOM 775 N N . ILE A 1 98 ? -10.488 2.654 -0.766 1.00 96.06 98 ILE A N 1
ATOM 776 C CA . ILE A 1 98 ? -9.390 2.484 -1.723 1.00 96.06 98 ILE A CA 1
ATOM 777 C C . ILE A 1 98 ? -9.929 2.324 -3.142 1.00 96.06 98 ILE A C 1
ATOM 779 O O . ILE A 1 98 ? -9.381 2.931 -4.054 1.00 96.06 98 ILE A O 1
ATOM 783 N N . ARG A 1 99 ? -11.018 1.574 -3.336 1.00 95.88 99 ARG A N 1
ATOM 784 C CA . ARG A 1 99 ? -11.640 1.388 -4.658 1.00 95.88 99 ARG A CA 1
ATOM 785 C C . ARG A 1 99 ? -12.274 2.666 -5.216 1.00 95.88 99 ARG A C 1
ATOM 787 O O . ARG A 1 99 ? -12.380 2.803 -6.431 1.00 95.88 99 ARG A O 1
ATOM 794 N N . GLU A 1 100 ? -12.676 3.602 -4.356 1.00 94.88 100 GLU A N 1
ATOM 795 C CA . GLU A 1 100 ? -13.099 4.948 -4.773 1.00 94.88 100 GLU A CA 1
ATOM 796 C C . GLU A 1 100 ? -11.922 5.794 -5.282 1.00 94.88 100 GLU A C 1
ATOM 798 O O . GLU A 1 100 ? -12.093 6.584 -6.211 1.00 94.88 100 GLU A O 1
ATOM 803 N N . LEU A 1 101 ? -10.735 5.629 -4.690 1.00 92.44 101 LEU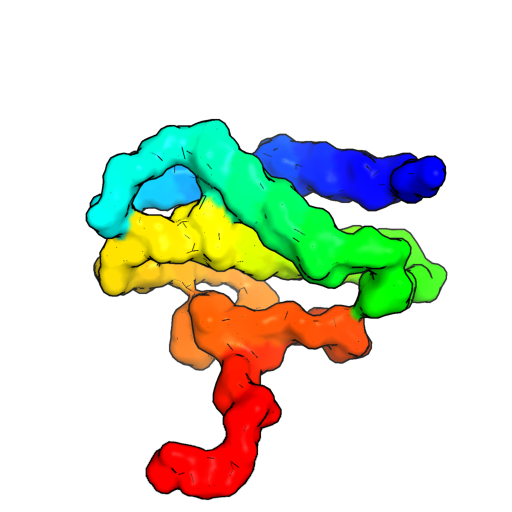 A N 1
ATOM 804 C CA . LEU A 1 101 ? -9.518 6.338 -5.096 1.00 92.44 101 LEU A CA 1
ATOM 805 C C . LEU A 1 101 ? -8.839 5.699 -6.314 1.00 92.44 101 LEU A C 1
ATOM 807 O O . LEU A 1 101 ? -8.275 6.410 -7.143 1.00 92.44 101 LEU A O 1
ATOM 811 N N . ASP A 1 102 ? -8.889 4.373 -6.416 1.00 91.25 102 ASP A N 1
ATOM 812 C CA . ASP A 1 102 ? -8.242 3.584 -7.457 1.00 91.25 102 ASP A CA 1
ATOM 813 C C . ASP A 1 102 ? -9.186 2.497 -7.989 1.00 91.25 102 ASP A C 1
ATOM 815 O O . ASP A 1 102 ? -9.399 1.441 -7.385 1.00 91.25 102 ASP A O 1
ATOM 819 N N . ALA A 1 103 ? -9.715 2.748 -9.184 1.00 91.81 103 ALA A N 1
ATOM 820 C CA . ALA A 1 103 ? -10.618 1.840 -9.881 1.00 91.81 103 ALA A CA 1
ATOM 821 C C . ALA A 1 103 ? -9.903 0.661 -10.578 1.00 91.81 103 ALA A C 1
ATOM 823 O O . ALA A 1 103 ? -10.554 -0.105 -11.291 1.00 91.81 103 ALA A O 1
ATOM 824 N N . SER A 1 104 ? -8.581 0.507 -10.423 1.00 93.50 104 SER A N 1
ATOM 825 C CA . SER A 1 104 ? -7.816 -0.569 -11.069 1.00 93.50 104 SER A CA 1
ATOM 826 C C . SER A 1 104 ? -7.993 -1.939 -10.407 1.00 93.50 104 SER A C 1
ATOM 828 O O . SER A 1 104 ? -7.764 -2.961 -11.057 1.00 93.50 104 SER A O 1
ATOM 830 N N . PHE A 1 105 ? -8.421 -1.991 -9.141 1.00 95.31 105 PHE A N 1
ATOM 831 C CA . PHE A 1 105 ? -8.659 -3.253 -8.440 1.00 95.31 105 PHE A CA 1
ATOM 832 C C . PHE A 1 105 ? -9.836 -4.031 -9.060 1.00 95.31 105 PHE A C 1
ATOM 834 O O . PHE A 1 105 ? -10.929 -3.473 -9.208 1.00 95.31 105 PHE A O 1
ATOM 841 N N . PRO A 1 106 ? -9.689 -5.340 -9.345 1.00 94.69 106 PRO A N 1
ATOM 842 C CA . PRO A 1 106 ? -10.781 -6.166 -9.856 1.00 94.69 106 PRO A CA 1
ATOM 843 C C . PRO A 1 106 ? -12.014 -6.138 -8.944 1.00 94.69 106 PRO A C 1
ATOM 845 O O . PRO A 1 106 ? -11.884 -6.174 -7.720 1.00 94.69 106 PRO A O 1
ATOM 848 N N . ASN A 1 107 ? -13.220 -6.102 -9.523 1.00 92.62 107 ASN A N 1
ATOM 849 C CA . ASN A 1 107 ? -14.491 -6.083 -8.782 1.00 92.62 107 ASN A CA 1
ATOM 850 C C . ASN A 1 107 ? -14.894 -7.490 -8.299 1.00 92.62 107 ASN A C 1
ATOM 852 O O . ASN A 1 107 ? -15.909 -8.056 -8.707 1.00 92.62 107 ASN A O 1
ATOM 856 N N . ARG A 1 108 ? -14.023 -8.088 -7.493 1.00 93.06 108 ARG A N 1
ATOM 857 C CA . ARG A 1 108 ? -14.175 -9.394 -6.856 1.00 93.06 108 ARG A CA 1
ATOM 858 C C . ARG A 1 108 ? -13.418 -9.340 -5.536 1.00 93.06 108 ARG A C 1
ATOM 860 O O . ARG A 1 108 ? -12.295 -8.851 -5.543 1.00 93.06 108 ARG A O 1
ATOM 867 N N . ASP A 1 109 ? -14.008 -9.879 -4.469 1.00 95.31 109 ASP A N 1
ATOM 868 C CA . ASP A 1 109 ? -13.410 -9.919 -3.127 1.00 95.31 109 ASP A CA 1
ATOM 869 C C . ASP A 1 109 ? -12.897 -8.523 -2.683 1.00 95.31 109 ASP A C 1
ATOM 871 O O . ASP A 1 109 ? -13.309 -7.499 -3.242 1.00 95.31 109 ASP A O 1
ATOM 875 N N . SER A 1 110 ? -12.064 -8.425 -1.648 1.00 97.06 110 SER A N 1
ATOM 876 C CA . SER A 1 110 ? -11.523 -7.138 -1.194 1.00 97.06 110 SER A CA 1
ATOM 877 C C . SER A 1 110 ? -10.125 -6.876 -1.757 1.00 97.06 110 SER A C 1
ATOM 879 O O . SER A 1 110 ? -9.446 -7.784 -2.235 1.00 97.06 110 SER A O 1
ATOM 881 N N . VAL A 1 111 ? -9.642 -5.637 -1.665 1.00 97.88 111 VAL A N 1
ATOM 882 C CA . VAL A 1 111 ? -8.267 -5.259 -2.044 1.00 97.88 111 VAL A CA 1
ATOM 883 C C . VAL A 1 111 ? -7.192 -6.092 -1.331 1.00 97.88 111 VAL A C 1
ATOM 885 O O . VAL A 1 111 ? -6.071 -6.191 -1.822 1.00 97.88 111 VAL A O 1
ATOM 888 N N . TYR A 1 112 ? -7.517 -6.721 -0.195 1.00 97.81 112 TYR A N 1
ATOM 889 C CA . TYR A 1 112 ? -6.596 -7.584 0.547 1.00 97.81 112 TYR A CA 1
ATOM 890 C C . TYR A 1 112 ? -6.382 -8.957 -0.110 1.00 97.81 112 TYR A C 1
ATOM 892 O O . TYR A 1 112 ? -5.392 -9.625 0.193 1.00 97.81 112 TYR A O 1
ATOM 900 N N . GLU A 1 113 ? -7.261 -9.374 -1.025 1.00 97.31 113 GLU A N 1
ATOM 901 C CA . GLU A 1 113 ? -7.140 -10.641 -1.755 1.00 97.31 113 GLU A CA 1
ATOM 902 C C . GLU A 1 113 ? -6.231 -10.543 -2.988 1.00 97.31 113 GLU A C 1
ATOM 904 O O . GLU A 1 113 ? -5.978 -11.562 -3.639 1.00 97.31 113 GLU A O 1
ATOM 909 N N . PHE A 1 114 ? -5.679 -9.359 -3.270 1.00 97.94 114 PHE A N 1
ATOM 910 C CA . PHE A 1 114 ? -4.816 -9.108 -4.419 1.00 97.94 114 PHE A CA 1
ATOM 911 C C . PHE A 1 114 ? -3.390 -8.720 -4.018 1.00 97.94 114 PHE A C 1
ATOM 913 O O . PHE A 1 114 ? -3.139 -8.126 -2.966 1.00 97.94 114 PHE A O 1
ATOM 920 N N . PHE A 1 115 ? -2.448 -9.036 -4.902 1.00 96.75 115 PHE A N 1
ATOM 921 C CA . PHE A 1 115 ? -1.066 -8.575 -4.859 1.00 96.75 115 PHE A CA 1
ATOM 922 C C . PHE A 1 115 ? -0.657 -7.981 -6.202 1.00 96.75 115 PHE A C 1
ATOM 924 O O . PHE A 1 115 ? -1.266 -8.271 -7.232 1.00 96.75 115 PHE A O 1
ATOM 931 N N . LEU A 1 116 ? 0.370 -7.135 -6.182 1.00 96.50 116 LEU A N 1
ATOM 932 C CA . LEU A 1 116 ? 0.960 -6.588 -7.396 1.00 96.50 116 LEU A CA 1
ATOM 933 C C . LEU A 1 116 ? 1.824 -7.655 -8.073 1.00 96.50 116 LEU A C 1
ATOM 935 O O . LEU A 1 116 ? 2.750 -8.174 -7.452 1.00 96.50 116 LEU A O 1
ATOM 939 N N . ASP A 1 117 ? 1.567 -7.937 -9.348 1.00 95.44 117 ASP A N 1
ATOM 940 C CA . ASP A 1 117 ? 2.534 -8.611 -10.216 1.00 95.44 117 ASP A CA 1
ATOM 941 C C . ASP A 1 117 ? 3.303 -7.567 -11.044 1.00 95.44 117 ASP A C 1
ATOM 943 O O . ASP A 1 117 ? 2.722 -6.988 -11.968 1.00 95.44 117 ASP A O 1
ATOM 947 N N . PRO A 1 118 ? 4.600 -7.324 -10.762 1.00 93.25 118 PRO A N 1
ATOM 948 C CA . PRO A 1 118 ? 5.379 -6.311 -11.472 1.00 93.25 118 PRO A CA 1
ATOM 949 C C . PRO A 1 118 ? 5.488 -6.564 -12.977 1.00 93.25 118 PRO A C 1
ATOM 951 O O . PRO A 1 118 ? 5.553 -5.622 -13.763 1.00 93.25 118 PRO A O 1
ATOM 954 N N . LYS A 1 119 ? 5.446 -7.836 -13.394 1.00 91.12 119 LYS A N 1
ATOM 955 C CA . LYS A 1 119 ? 5.625 -8.235 -14.797 1.00 91.12 119 LYS A CA 1
ATOM 956 C C . LYS A 1 119 ? 4.413 -7.908 -15.659 1.00 91.12 119 LYS A C 1
ATOM 958 O O . LYS A 1 119 ? 4.573 -7.414 -16.771 1.00 91.12 119 LYS A O 1
ATOM 963 N N . SER A 1 120 ? 3.212 -8.215 -15.170 1.00 92.56 120 SER A N 1
ATOM 964 C CA . SER A 1 120 ? 1.960 -7.895 -15.869 1.00 92.56 120 SER A CA 1
ATOM 965 C C . SER A 1 120 ? 1.395 -6.523 -15.507 1.00 92.56 120 SER A C 1
ATOM 967 O O . SER A 1 120 ? 0.454 -6.074 -16.158 1.00 92.56 120 SER A O 1
ATOM 969 N N . GLN A 1 121 ? 1.957 -5.862 -14.490 1.00 93.38 121 GLN A N 1
ATOM 970 C CA . GLN A 1 121 ? 1.496 -4.574 -13.966 1.00 93.38 121 GLN A CA 1
ATOM 971 C C . GLN A 1 121 ? 0.019 -4.602 -13.571 1.00 93.38 121 GLN A C 1
ATOM 973 O O . GLN A 1 121 ? -0.766 -3.706 -13.896 1.00 93.38 121 GLN A O 1
ATOM 978 N N . SER A 1 122 ? -0.374 -5.685 -12.907 1.00 95.81 122 SER A N 1
ATOM 979 C CA . SER A 1 122 ? -1.767 -5.957 -12.588 1.00 95.81 122 SER A CA 1
ATOM 980 C C . SER A 1 122 ? -1.940 -6.467 -11.164 1.00 95.81 122 SER A C 1
ATOM 982 O O . SER A 1 122 ? -1.006 -6.973 -10.535 1.00 95.81 122 SER A O 1
ATOM 984 N N . TRP A 1 123 ? -3.159 -6.301 -10.657 1.00 97.56 123 TRP A N 1
ATOM 985 C CA . TRP A 1 123 ? -3.596 -6.883 -9.398 1.00 97.56 123 TRP A CA 1
ATOM 986 C C . TRP A 1 123 ? -3.998 -8.335 -9.629 1.00 97.56 123 TRP A C 1
ATOM 988 O O . TRP A 1 123 ? -5.008 -8.617 -10.277 1.00 97.56 123 TRP A O 1
ATOM 998 N N . VAL A 1 124 ? -3.215 -9.252 -9.075 1.00 97.19 124 VAL A N 1
ATOM 999 C CA . VAL A 1 124 ? -3.416 -10.694 -9.205 1.00 97.19 124 VAL A CA 1
ATOM 1000 C C . VAL A 1 124 ? -3.980 -11.241 -7.904 1.00 97.19 124 VAL A C 1
ATOM 1002 O O . VAL A 1 124 ? -3.540 -10.864 -6.820 1.00 97.19 124 VAL A O 1
ATOM 1005 N N . HIS A 1 125 ? -4.969 -12.127 -7.987 1.00 96.62 125 HIS A N 1
ATOM 1006 C CA . HIS A 1 125 ? -5.576 -12.704 -6.792 1.00 96.62 125 HIS A CA 1
ATOM 1007 C C . HIS A 1 125 ? -4.608 -13.697 -6.130 1.00 96.62 125 HIS A C 1
ATOM 1009 O O . HIS A 1 125 ? -4.057 -14.576 -6.792 1.00 96.62 125 HIS A O 1
ATOM 1015 N N . TRP A 1 126 ? -4.455 -13.636 -4.803 1.00 95.25 126 TRP A N 1
ATOM 1016 C CA . TRP A 1 126 ? -3.611 -14.561 -4.030 1.00 95.25 126 TRP A CA 1
ATOM 1017 C C . TRP A 1 126 ? -3.910 -16.053 -4.265 1.00 95.25 126 TRP A C 1
ATOM 1019 O O . TRP A 1 126 ? -3.005 -16.874 -4.114 1.00 95.25 126 TRP A O 1
ATOM 1029 N N . GLU A 1 127 ? -5.132 -16.425 -4.677 1.00 93.50 127 GLU A N 1
ATOM 1030 C CA . GLU A 1 127 ? -5.482 -17.810 -5.025 1.00 93.50 127 GLU A CA 1
ATOM 1031 C C . GLU A 1 127 ? -4.600 -18.372 -6.155 1.00 93.50 127 GLU A C 1
ATOM 1033 O O . GLU A 1 127 ? -4.350 -19.575 -6.179 1.00 93.50 127 GLU A O 1
ATOM 1038 N N . GLU A 1 128 ? -4.057 -17.530 -7.042 1.00 91.94 128 GLU A N 1
ATOM 1039 C CA . GLU A 1 128 ? -3.157 -17.964 -8.122 1.00 91.94 128 GLU A CA 1
ATOM 1040 C C . GLU A 1 128 ? -1.802 -18.478 -7.620 1.00 91.94 128 GLU A C 1
ATOM 1042 O O . GLU A 1 128 ? -1.098 -19.196 -8.331 1.00 91.94 128 GLU A O 1
ATOM 1047 N N . LYS A 1 129 ? -1.420 -18.144 -6.381 1.00 89.44 129 LYS A N 1
ATOM 1048 C CA . LYS A 1 129 ? -0.215 -18.688 -5.739 1.00 89.44 129 LYS A CA 1
ATOM 1049 C C . LYS A 1 129 ? -0.468 -20.023 -5.037 1.00 89.44 129 LYS A C 1
ATOM 1051 O O . LYS A 1 129 ? 0.485 -20.658 -4.580 1.00 89.44 129 LYS A O 1
ATOM 1056 N N . LEU A 1 130 ? -1.721 -20.469 -4.945 1.00 87.88 130 LEU A N 1
ATOM 1057 C CA . LEU A 1 130 ? -2.073 -21.731 -4.304 1.00 87.88 130 LEU A CA 1
ATOM 1058 C C . LEU A 1 130 ? -1.887 -22.902 -5.274 1.00 87.88 130 LEU A C 1
ATOM 1060 O O . LEU A 1 130 ? -2.107 -22.801 -6.479 1.00 87.88 130 LEU A O 1
ATOM 1064 N N . ARG A 1 131 ? -1.483 -24.058 -4.739 1.00 83.88 131 ARG A N 1
ATOM 1065 C CA . ARG A 1 131 ? -1.393 -25.297 -5.525 1.00 83.88 131 ARG A CA 1
ATOM 1066 C C . ARG A 1 131 ? -2.803 -25.794 -5.848 1.00 83.88 131 ARG A C 1
ATOM 1068 O O . ARG A 1 131 ? -3.692 -25.702 -5.006 1.00 83.88 131 ARG A O 1
ATOM 1075 N N . GLY A 1 132 ? -3.005 -26.361 -7.036 1.00 82.38 132 GLY A N 1
ATOM 1076 C CA . GLY A 1 132 ? -4.293 -26.956 -7.403 1.00 82.38 132 GLY A CA 1
ATOM 1077 C C . GLY A 1 132 ? -4.745 -28.025 -6.396 1.00 82.38 132 GLY A C 1
ATOM 1078 O O . GLY A 1 132 ? -3.935 -28.849 -5.975 1.00 82.38 132 GLY A O 1
ATOM 1079 N N . GLY A 1 133 ? -6.031 -28.004 -6.021 1.00 75.44 133 GLY A N 1
ATOM 1080 C CA . GLY A 1 133 ? -6.638 -28.992 -5.114 1.00 75.44 133 GLY A CA 1
ATOM 1081 C C . GLY A 1 133 ? -6.478 -28.715 -3.614 1.00 75.44 133 GLY A C 1
ATOM 1082 O O . GLY A 1 133 ? -6.504 -29.653 -2.828 1.00 75.44 133 GLY A O 1
ATOM 1083 N N . TRP A 1 134 ? -6.277 -27.458 -3.206 1.00 76.38 134 TRP A N 1
ATOM 1084 C CA . TRP A 1 134 ? -6.155 -27.084 -1.789 1.00 76.38 134 TRP A CA 1
ATOM 1085 C C . TRP A 1 134 ? -7.494 -26.979 -1.030 1.00 76.38 134 TRP A C 1
ATOM 1087 O O . TRP A 1 134 ? -7.469 -26.933 0.200 1.00 76.38 134 TRP A O 1
ATOM 1097 N N . LYS A 1 135 ? -8.626 -26.903 -1.748 1.00 59.12 135 LYS A N 1
ATOM 1098 C CA . LYS A 1 135 ? -9.991 -26.861 -1.190 1.00 59.12 135 LYS A CA 1
ATOM 1099 C C . LYS A 1 135 ? -10.555 -28.262 -0.991 1.00 59.12 135 LYS A C 1
ATOM 1101 O O . LYS A 1 135 ? -10.331 -29.106 -1.887 1.00 59.12 135 LYS A O 1
#

Foldseek 3Di:
DPPPLLVVLVVVLVVPDLVVLLCCLVPPFDFPDDDDSVQLVVQLVVQLCVVCPVVPLLDDPDSVLSSLLSNQSSLQSNCVRRVVGGDPVSQVSSQVVVCVVPVQDDPDDGLVQWDADSVVRHTDGPCVVDDPPPD

Sequence (135 aa):
KESKPLANILKGLFENGFLQILNFVLRNCNKLIPVSETNLIISLCCLFDGIYDDGSEFEMPDTETFSRLIEMLFQFCTIWSVGCVVDEDGRKKVDSFIRELDASFPNRDSVYEFFLDPKSQSWVHWEEKLRGGWK

Radius of gyration: 15.3 Å; cha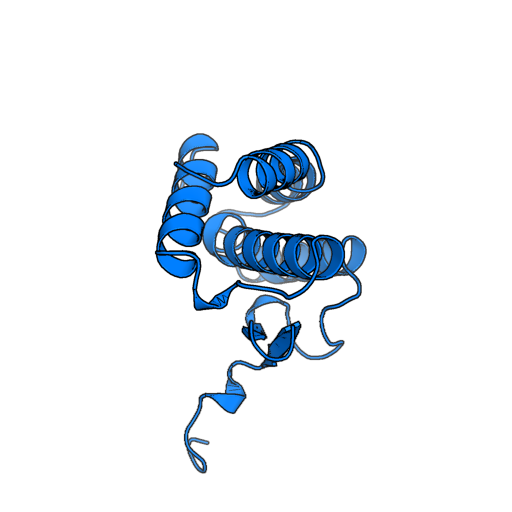ins: 1; bounding box: 38×43×40 Å

Organism: Hymenolepis diminuta (NCBI:txid6216)

InterPro domains:
  IPR026983 Dynein heavy chain [PTHR22878] (7-130)
  IPR041466 Dynein heavy chain, AAA 5 extension domain [PF17852] (10-128)